Protein AF-X1DN38-F1 (afdb_monomer_lite)

Sequence (120 aa):
MSSTKDTEEMDLPFPHGIEVELQVIRKDGTWIRGENILDVFDKIVSSAKGLLDKKIRSSSVASVREKYGQSAQTEEGERGSRIVATYQDPSGNSKEYTLLGHDPNVTSLTWILEIATPPC

Foldseek 3Di:
DDDPPQPPDDDDPFWDFDKDKDWDADPVRHADDDPSVLVVQQVVQVVVQVVVVVPQCPDSDDQSNVQWDHWDWDQDPPFGTWIKTWGQAPVRDTDIDTQAIADPPDDRTMGIRGRGDHGD

Organism: NCBI:txid412755

Structure (mmCIF, N/CA/C/O backbone):
data_AF-X1DN38-F1
#
_en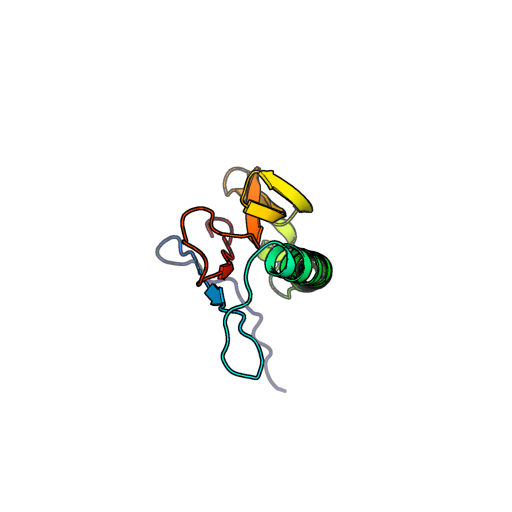try.id   AF-X1DN38-F1
#
loop_
_atom_site.group_PDB
_atom_site.id
_atom_site.type_symbol
_atom_site.label_atom_id
_atom_site.label_alt_id
_atom_site.label_comp_id
_atom_site.label_asym_id
_atom_site.label_entity_id
_atom_site.label_seq_id
_atom_site.pdbx_PDB_ins_code
_atom_site.Cartn_x
_atom_site.Cartn_y
_atom_site.Cartn_z
_atom_site.occupancy
_atom_site.B_iso_or_equiv
_atom_site.auth_seq_id
_atom_site.auth_comp_id
_atom_site.auth_asym_id
_atom_site.auth_atom_id
_atom_site.pdbx_PDB_model_num
ATOM 1 N N . MET A 1 1 ? -17.226 -31.728 17.256 1.00 37.09 1 MET A N 1
ATOM 2 C CA . MET A 1 1 ? -17.566 -30.304 17.452 1.00 37.09 1 MET A CA 1
ATOM 3 C C . MET A 1 1 ? -16.257 -29.563 17.674 1.00 37.09 1 MET A C 1
ATOM 5 O O . MET A 1 1 ? -15.697 -29.659 18.755 1.00 37.09 1 MET A O 1
ATOM 9 N N . SER A 1 2 ? -15.688 -28.986 16.614 1.00 37.75 2 SER A N 1
ATOM 10 C CA . SER A 1 2 ? -14.437 -28.221 16.684 1.00 37.75 2 SER A CA 1
ATOM 11 C C . SER A 1 2 ? -14.806 -26.779 17.012 1.00 37.75 2 SER A C 1
ATOM 13 O O . SER A 1 2 ? -15.579 -26.172 16.275 1.00 37.75 2 SER A O 1
ATOM 15 N N . SER A 1 3 ? -14.346 -26.276 18.156 1.00 39.94 3 SER A N 1
ATOM 16 C CA . SER A 1 3 ? -14.560 -24.892 18.559 1.00 39.94 3 SER A CA 1
ATOM 17 C C . SER A 1 3 ? -13.733 -23.979 17.656 1.00 39.94 3 SER A C 1
ATOM 19 O O . SER A 1 3 ? -12.525 -23.831 17.852 1.00 39.94 3 SER A O 1
ATOM 21 N N . THR A 1 4 ? -14.377 -23.346 16.684 1.00 45.78 4 THR A N 1
ATOM 22 C CA . THR A 1 4 ? -13.972 -22.025 16.206 1.00 45.78 4 THR A CA 1
ATOM 23 C C . THR A 1 4 ? -14.027 -21.089 17.408 1.00 45.78 4 THR A C 1
ATOM 25 O O . THR A 1 4 ? -15.080 -20.544 17.716 1.00 45.78 4 THR A O 1
ATOM 28 N N . LY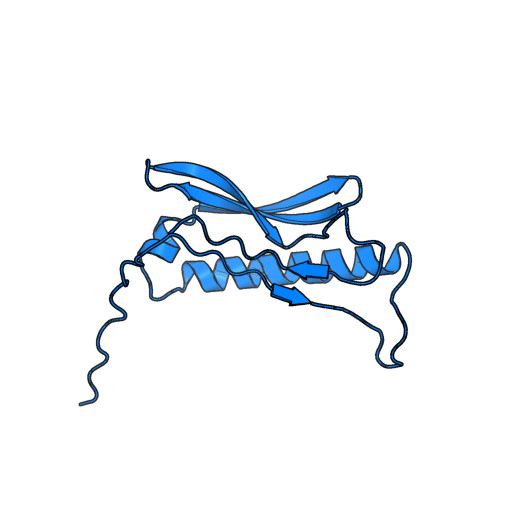S A 1 5 ? -12.925 -20.990 18.162 1.00 48.16 5 LYS A N 1
ATOM 29 C CA . LYS A 1 5 ? -12.728 -19.835 19.030 1.00 48.16 5 LYS A CA 1
ATOM 30 C C . LYS A 1 5 ? -12.599 -18.656 18.088 1.00 48.16 5 LYS A C 1
ATOM 32 O O . LYS A 1 5 ? -11.701 -18.646 17.245 1.00 48.16 5 LYS A O 1
ATOM 37 N N . ASP A 1 6 ? -13.566 -17.762 18.190 1.00 50.44 6 ASP A N 1
ATOM 38 C CA . ASP A 1 6 ? -13.569 -16.481 17.521 1.00 50.44 6 ASP A CA 1
ATOM 39 C C . ASP A 1 6 ? -12.176 -15.855 17.621 1.00 50.44 6 ASP A C 1
ATOM 41 O O . ASP A 1 6 ? -11.517 -15.915 18.661 1.00 50.44 6 ASP A O 1
ATOM 45 N N . THR A 1 7 ? -11.694 -15.339 16.493 1.00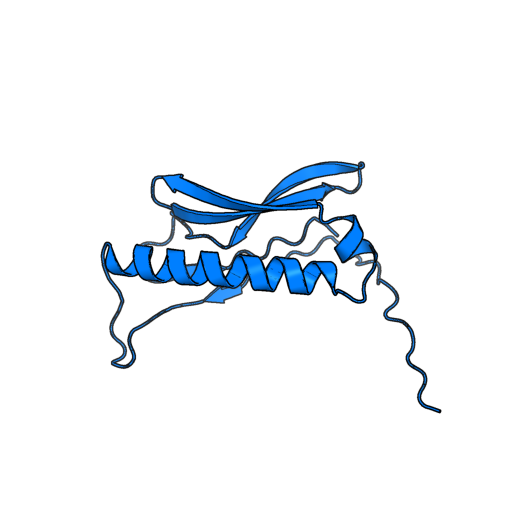 58.16 7 THR A N 1
ATOM 46 C CA . THR A 1 7 ? -10.508 -14.488 16.399 1.00 58.16 7 THR A CA 1
ATOM 47 C C . THR A 1 7 ? -10.755 -13.234 17.231 1.00 58.16 7 THR A C 1
ATOM 49 O O . THR A 1 7 ? -11.161 -12.208 16.690 1.00 58.16 7 THR A O 1
ATOM 52 N N . GLU A 1 8 ? -10.598 -13.347 18.548 1.00 67.06 8 GLU A N 1
ATOM 53 C CA . GLU A 1 8 ? -10.604 -12.213 19.460 1.00 67.06 8 GLU A CA 1
ATOM 54 C C . GLU A 1 8 ? -9.423 -11.320 19.087 1.00 67.06 8 GLU A C 1
ATOM 56 O O . GLU A 1 8 ? -8.286 -11.777 18.930 1.00 67.06 8 GLU A O 1
ATOM 61 N N . GLU A 1 9 ? -9.729 -10.049 18.854 1.00 71.12 9 GLU A N 1
ATOM 62 C CA . GLU A 1 9 ? -8.720 -9.029 18.622 1.00 71.12 9 GLU A CA 1
ATOM 63 C C . GLU A 1 9 ? -7.822 -8.956 19.862 1.00 71.12 9 GLU A C 1
ATOM 65 O O . GLU A 1 9 ? -8.308 -8.915 20.991 1.00 71.12 9 GLU A O 1
ATOM 70 N N . MET A 1 10 ? -6.507 -9.023 19.652 1.00 73.12 10 MET A N 1
ATOM 71 C CA . MET A 1 10 ? -5.527 -9.025 20.732 1.00 73.12 10 MET A CA 1
ATOM 72 C C . MET A 1 10 ? -4.938 -7.630 20.871 1.00 73.12 10 MET A C 1
ATOM 74 O O . MET A 1 10 ? -4.325 -7.130 19.928 1.00 73.12 10 MET A O 1
ATOM 78 N N . ASP A 1 11 ? -5.072 -7.042 22.058 1.00 74.12 11 ASP A N 1
ATOM 79 C CA . ASP A 1 11 ? -4.367 -5.811 22.393 1.00 74.12 11 ASP A CA 1
ATOM 80 C C . ASP A 1 11 ? -2.862 -6.069 22.393 1.00 74.12 11 ASP A C 1
ATOM 82 O O . ASP A 1 11 ? -2.351 -6.973 23.067 1.00 74.12 11 ASP A O 1
ATOM 86 N N . LEU A 1 12 ? -2.139 -5.269 21.617 1.00 73.38 12 LEU A N 1
ATOM 87 C CA . LEU A 1 12 ? -0.693 -5.361 21.541 1.00 73.38 12 LEU A CA 1
ATOM 88 C C . LEU A 1 12 ? -0.051 -4.438 22.578 1.00 73.38 12 LEU A C 1
ATOM 90 O O . LEU A 1 12 ? -0.535 -3.334 22.816 1.00 73.38 12 LEU A O 1
ATOM 94 N N . PRO A 1 13 ? 1.067 -4.856 23.200 1.00 76.88 13 PRO A N 1
ATOM 95 C CA . PRO A 1 13 ? 1.730 -4.062 24.236 1.00 76.88 13 PRO A CA 1
ATOM 96 C C . PRO A 1 13 ? 2.357 -2.767 23.697 1.00 76.88 13 PRO A C 1
ATOM 98 O O . PRO A 1 13 ? 2.761 -1.908 2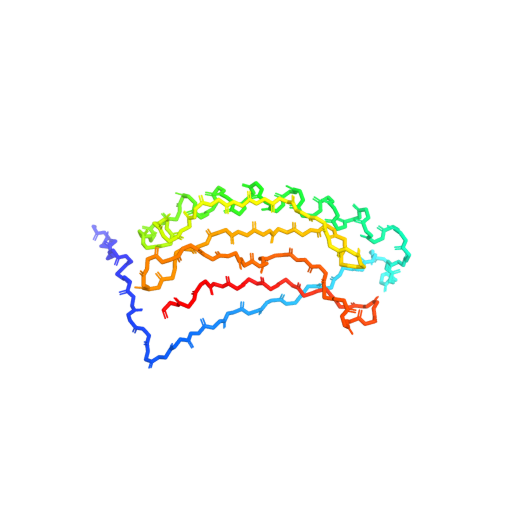4.480 1.00 76.88 13 PRO A O 1
ATOM 101 N N . PHE A 1 14 ? 2.480 -2.641 22.375 1.00 75.00 14 PHE A N 1
ATOM 102 C CA . PHE A 1 14 ? 2.951 -1.457 21.669 1.00 75.00 14 PHE A CA 1
ATOM 103 C C . PHE A 1 14 ? 2.422 -1.462 20.221 1.00 75.00 14 PHE A C 1
ATOM 105 O O . PHE A 1 14 ? 2.145 -2.540 19.685 1.00 75.00 14 PHE A O 1
ATOM 112 N N . PRO A 1 15 ? 2.322 -0.291 19.563 1.00 69.12 15 PRO A N 1
ATOM 113 C CA . PRO A 1 15 ? 1.963 -0.208 18.150 1.00 69.12 15 PRO A CA 1
ATOM 114 C C . PRO A 1 15 ? 2.994 -0.925 17.277 1.00 69.12 15 PRO A C 1
ATOM 116 O O . PRO A 1 15 ? 4.198 -0.735 17.454 1.00 69.12 15 PRO A O 1
ATOM 119 N N . HIS A 1 16 ? 2.538 -1.704 16.302 1.00 67.56 16 HIS A N 1
ATOM 120 C CA . HIS A 1 16 ? 3.407 -2.398 15.353 1.00 67.56 16 HIS A CA 1
ATOM 121 C C . HIS A 1 16 ? 3.043 -2.031 13.912 1.00 67.56 16 HIS A C 1
ATOM 123 O O . HIS A 1 16 ? 1.875 -1.824 13.587 1.00 67.56 16 HIS A O 1
ATOM 129 N N . GLY A 1 17 ? 4.059 -1.971 13.055 1.00 66.56 17 GLY A N 1
ATOM 130 C CA . GLY A 1 17 ? 3.917 -1.913 11.602 1.00 66.56 17 GLY A CA 1
ATOM 131 C C . GLY A 1 17 ? 4.550 -3.153 10.977 1.00 66.56 17 GLY A C 1
ATOM 132 O O . GLY A 1 17 ? 5.460 -3.746 11.562 1.00 66.56 17 GLY A O 1
ATOM 133 N N . ILE A 1 18 ? 4.050 -3.572 9.815 1.00 69.31 18 ILE A N 1
ATOM 134 C CA . ILE A 1 18 ? 4.654 -4.642 9.016 1.00 69.31 18 ILE A CA 1
ATOM 135 C C . ILE A 1 18 ? 4.976 -4.069 7.643 1.00 69.31 18 ILE A C 1
ATOM 137 O O . ILE A 1 18 ? 4.082 -3.639 6.927 1.00 69.31 18 ILE A O 1
ATOM 141 N N . GLU A 1 19 ? 6.239 -4.131 7.250 1.00 68.62 19 GLU A N 1
ATOM 142 C CA . GLU A 1 19 ? 6.687 -3.744 5.913 1.00 68.62 19 GLU A CA 1
ATOM 143 C C . GLU A 1 19 ? 7.153 -4.987 5.153 1.00 68.62 19 GLU A C 1
ATOM 145 O O . GLU A 1 19 ? 7.731 -5.909 5.737 1.00 68.62 19 GLU A O 1
ATOM 150 N N . VAL A 1 20 ? 6.866 -5.046 3.851 1.00 69.00 20 VAL A N 1
ATOM 151 C CA . VAL A 1 20 ? 7.269 -6.158 2.982 1.00 69.00 20 VAL A CA 1
ATOM 152 C C . VAL A 1 20 ? 7.986 -5.588 1.769 1.00 69.00 20 VAL A C 1
ATOM 154 O O . VAL A 1 20 ? 7.444 -4.757 1.065 1.00 69.00 20 VAL A O 1
ATOM 157 N N . GLU A 1 21 ? 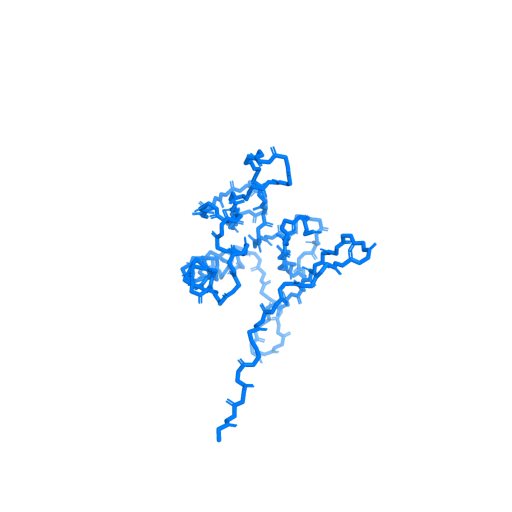9.183 -6.062 1.447 1.00 71.00 21 GLU A N 1
ATOM 158 C CA . GLU A 1 21 ? 9.889 -5.639 0.231 1.00 71.00 21 GLU A CA 1
ATOM 159 C C . GLU A 1 21 ? 9.888 -6.759 -0.808 1.00 71.00 21 GLU A C 1
ATOM 161 O O . GLU A 1 21 ? 10.193 -7.913 -0.500 1.00 71.00 21 GLU A O 1
ATOM 166 N N . LEU A 1 22 ? 9.532 -6.435 -2.051 1.00 72.38 22 LEU A N 1
ATOM 167 C CA . LEU A 1 22 ? 9.441 -7.378 -3.161 1.00 72.38 22 LEU A CA 1
ATOM 168 C C . LEU A 1 22 ? 10.300 -6.906 -4.333 1.00 72.38 22 LEU A C 1
ATOM 170 O O . LEU A 1 22 ? 10.118 -5.821 -4.867 1.00 72.38 22 LEU A O 1
ATOM 174 N N . GLN A 1 23 ? 11.209 -7.753 -4.806 1.00 74.75 23 GLN A N 1
ATOM 175 C CA . GLN A 1 23 ? 12.003 -7.471 -6.003 1.00 74.75 23 GLN A CA 1
ATOM 176 C C . GLN A 1 23 ? 11.418 -8.181 -7.223 1.00 74.75 23 GLN A C 1
ATOM 178 O O . GLN A 1 23 ? 11.148 -9.382 -7.185 1.00 74.75 23 GLN A O 1
ATOM 183 N N . VAL A 1 24 ? 11.258 -7.447 -8.328 1.00 75.12 24 VAL A N 1
ATOM 184 C CA . VAL A 1 24 ? 10.784 -7.998 -9.604 1.00 75.12 24 VAL A CA 1
ATOM 185 C C . VAL A 1 24 ? 11.933 -8.014 -10.607 1.00 75.12 24 VAL A C 1
ATOM 187 O O . VAL A 1 24 ? 12.446 -6.971 -11.010 1.00 75.12 24 VAL A O 1
ATOM 190 N N . ILE A 1 25 ? 12.317 -9.215 -11.035 1.00 81.06 25 ILE A N 1
ATOM 191 C CA . ILE A 1 25 ? 13.353 -9.450 -12.048 1.00 81.06 25 ILE A CA 1
ATOM 192 C C . ILE A 1 25 ? 12.787 -10.270 -13.207 1.00 81.06 25 ILE A C 1
ATOM 194 O O . ILE A 1 25 ? 11.751 -10.931 -13.087 1.00 81.06 25 ILE A O 1
ATOM 198 N N . ARG A 1 26 ? 13.464 -10.243 -14.356 1.00 81.56 26 ARG A N 1
ATOM 199 C CA . ARG A 1 26 ? 13.128 -11.127 -15.477 1.00 81.56 26 ARG A CA 1
ATOM 200 C C . ARG A 1 26 ? 13.490 -12.577 -15.147 1.00 81.56 26 ARG A C 1
ATOM 202 O O . ARG A 1 26 ? 14.340 -12.852 -14.306 1.00 81.56 26 ARG A O 1
ATOM 209 N N . LYS A 1 27 ? 12.875 -13.523 -15.869 1.00 85.81 27 LYS A N 1
ATOM 210 C CA . LYS A 1 27 ? 13.134 -14.970 -15.711 1.00 85.81 27 LYS A CA 1
ATOM 211 C C . LYS A 1 27 ? 14.591 -15.369 -15.969 1.00 85.81 27 LYS A C 1
ATOM 213 O O . LYS A 1 27 ? 15.024 -16.399 -15.473 1.00 85.81 27 LYS A O 1
ATOM 218 N N . ASP A 1 28 ? 15.318 -14.575 -16.747 1.00 88.44 28 ASP A N 1
ATOM 219 C CA . ASP A 1 28 ? 16.745 -14.757 -17.029 1.00 88.44 28 ASP A CA 1
ATOM 220 C C . ASP A 1 28 ? 17.660 -14.171 -15.934 1.00 88.44 28 ASP A C 1
ATOM 222 O O . ASP A 1 28 ? 18.879 -14.171 -16.085 1.00 88.44 28 ASP A O 1
ATOM 226 N N . GLY A 1 29 ? 17.088 -13.664 -14.837 1.00 82.38 29 GLY A N 1
ATOM 227 C CA . GLY A 1 29 ? 17.820 -13.048 -13.732 1.00 82.38 29 GLY A CA 1
ATOM 228 C C . GLY A 1 29 ? 18.205 -11.588 -13.972 1.00 82.38 29 GLY A C 1
ATOM 229 O O . GLY A 1 29 ? 18.848 -10.983 -13.116 1.00 82.38 29 GLY A O 1
ATOM 230 N N . THR A 1 30 ?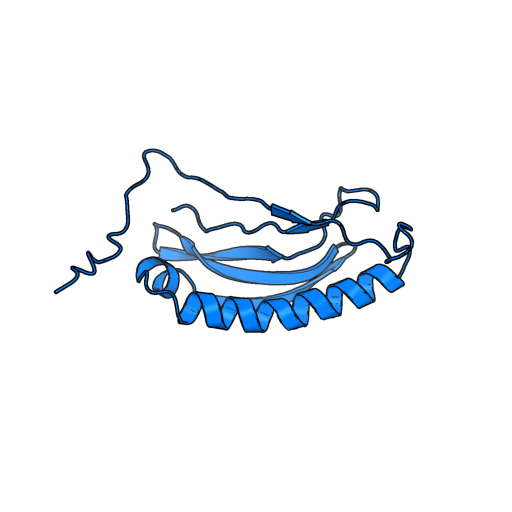 17.831 -10.994 -15.111 1.00 80.94 30 THR A N 1
ATOM 231 C CA . THR A 1 30 ? 18.172 -9.601 -15.416 1.00 80.94 30 THR A CA 1
ATOM 232 C C . THR A 1 30 ? 17.191 -8.604 -14.807 1.00 80.94 30 THR A C 1
ATOM 234 O O . THR A 1 30 ? 15.989 -8.849 -14.670 1.00 80.94 30 THR A O 1
ATOM 237 N N . TRP A 1 31 ? 17.712 -7.420 -14.494 1.00 77.19 31 TRP A N 1
ATOM 238 C CA . TRP A 1 31 ? 16.928 -6.303 -13.983 1.00 77.19 31 TRP A CA 1
ATOM 239 C C . TRP A 1 31 ? 16.013 -5.707 -15.047 1.00 77.19 31 TRP A C 1
ATOM 241 O O . TRP A 1 31 ? 16.421 -5.466 -16.191 1.00 77.19 31 TRP A O 1
ATOM 251 N N . ILE A 1 32 ? 14.777 -5.413 -14.657 1.00 75.00 32 ILE A N 1
ATOM 252 C CA . ILE A 1 32 ? 13.872 -4.593 -15.459 1.00 75.00 32 ILE A CA 1
ATOM 253 C C . ILE A 1 32 ? 14.332 -3.136 -15.310 1.00 75.00 32 ILE A C 1
ATOM 255 O O . ILE A 1 32 ? 14.637 -2.692 -14.209 1.00 75.00 32 ILE A O 1
ATOM 259 N N . ARG A 1 33 ? 14.464 -2.408 -16.422 1.00 71.88 33 ARG A N 1
ATOM 260 C CA . ARG A 1 33 ? 15.057 -1.062 -16.460 1.00 71.88 33 ARG A CA 1
ATOM 261 C C . ARG A 1 33 ? 14.178 -0.100 -17.248 1.00 71.88 33 ARG A C 1
ATOM 263 O O . ARG A 1 33 ? 13.527 -0.527 -18.204 1.00 71.88 33 ARG A O 1
ATOM 270 N N . GLY A 1 34 ? 14.269 1.183 -16.898 1.00 69.44 34 GLY A N 1
ATOM 271 C CA . GLY A 1 34 ? 13.589 2.281 -17.590 1.00 69.44 34 GLY A CA 1
ATOM 272 C C . GLY A 1 34 ? 12.067 2.187 -17.493 1.00 69.44 34 GLY A C 1
ATOM 273 O O . GLY A 1 34 ? 11.548 1.517 -16.610 1.00 69.44 34 GLY A O 1
ATOM 274 N N . GLU A 1 35 ? 11.360 2.808 -18.432 1.00 68.12 35 GLU A N 1
ATOM 275 C CA . GLU A 1 35 ? 9.889 2.931 -18.448 1.00 68.12 35 GLU A CA 1
ATOM 276 C C . GLU A 1 35 ? 9.139 1.590 -18.374 1.00 68.12 35 GLU A C 1
ATOM 278 O O . GLU A 1 35 ? 8.071 1.513 -17.777 1.00 68.12 35 GLU A O 1
ATOM 283 N N . ASN A 1 36 ? 9.745 0.499 -18.861 1.00 71.81 36 ASN A N 1
ATOM 284 C CA . ASN A 1 36 ? 9.174 -0.850 -18.764 1.00 71.81 36 ASN A CA 1
ATOM 285 C C . ASN A 1 36 ? 8.840 -1.267 -17.327 1.00 71.81 36 ASN A C 1
ATOM 287 O O . ASN A 1 36 ? 7.992 -2.134 -17.124 1.00 71.81 36 ASN A O 1
ATOM 291 N N . ILE A 1 37 ? 9.550 -0.723 -16.335 1.00 74.94 37 ILE A N 1
ATOM 292 C CA . ILE A 1 37 ? 9.254 -1.033 -14.944 1.00 74.94 37 ILE A CA 1
ATOM 293 C C . ILE A 1 37 ? 7.960 -0.351 -14.506 1.00 74.94 37 ILE A C 1
ATOM 295 O O . ILE A 1 37 ? 7.118 -1.015 -13.915 1.00 74.94 37 ILE A O 1
ATOM 299 N N . LEU A 1 38 ? 7.743 0.908 -14.896 1.00 74.25 38 LEU A N 1
ATOM 300 C CA . LEU A 1 38 ? 6.543 1.676 -14.561 1.00 74.25 38 LEU A CA 1
ATOM 301 C C . LEU A 1 38 ? 5.281 0.991 -15.101 1.00 74.25 38 LEU A C 1
ATOM 303 O O . LEU A 1 38 ? 4.315 0.834 -14.361 1.00 74.25 38 LEU A O 1
ATOM 307 N N . ASP A 1 39 ? 5.332 0.469 -16.328 1.00 79.19 39 ASP A N 1
ATOM 308 C CA . ASP A 1 39 ? 4.228 -0.296 -16.928 1.00 79.19 39 ASP A CA 1
ATOM 309 C C . ASP A 1 39 ? 3.920 -1.601 -16.180 1.00 79.19 39 ASP A C 1
ATOM 311 O O . ASP A 1 39 ? 2.766 -2.028 -16.070 1.00 79.19 39 ASP A O 1
ATOM 315 N N . VAL A 1 40 ? 4.959 -2.292 -15.701 1.00 79.06 40 VAL A N 1
ATOM 316 C CA . VAL A 1 40 ? 4.796 -3.495 -14.873 1.00 79.06 40 VAL A CA 1
ATOM 317 C C . VAL A 1 40 ? 4.183 -3.113 -13.527 1.00 79.06 40 VAL A C 1
ATOM 319 O O . VAL A 1 40 ? 3.280 -3.809 -13.060 1.00 79.06 40 VAL A O 1
ATOM 322 N N . PHE A 1 41 ? 4.614 -1.996 -12.940 1.00 75.56 41 PHE A N 1
ATOM 323 C CA . PHE A 1 41 ? 4.073 -1.486 -11.685 1.00 75.56 41 PHE A CA 1
ATOM 324 C C . PHE A 1 41 ? 2.616 -1.102 -11.794 1.00 75.56 41 PHE A C 1
ATOM 326 O O . PHE A 1 41 ? 1.829 -1.552 -10.968 1.00 75.56 41 PHE A O 1
ATOM 333 N N . ASP A 1 42 ? 2.233 -0.366 -12.828 1.00 79.69 42 ASP A N 1
ATOM 334 C CA . ASP A 1 42 ? 0.848 0.045 -13.008 1.00 79.69 42 ASP A CA 1
ATOM 335 C C . ASP A 1 42 ? -0.102 -1.164 -13.081 1.00 79.69 42 ASP A C 1
ATOM 337 O O . ASP A 1 42 ? -1.140 -1.210 -12.417 1.00 79.69 42 ASP A O 1
ATOM 341 N N . LYS A 1 43 ? 0.316 -2.233 -13.771 1.00 83.94 43 LYS A N 1
ATOM 342 C CA . LYS A 1 43 ? -0.436 -3.499 -13.827 1.00 83.94 43 LYS A CA 1
ATOM 343 C C . LYS A 1 43 ? -0.530 -4.201 -12.472 1.00 83.94 43 LYS A C 1
ATOM 345 O O . LYS A 1 43 ? -1.591 -4.744 -12.140 1.00 83.94 43 LYS A O 1
ATOM 350 N N . ILE A 1 44 ? 0.562 -4.219 -11.701 1.00 81.94 44 ILE A N 1
ATOM 351 C CA . ILE A 1 44 ? 0.591 -4.799 -10.350 1.00 81.94 44 ILE A CA 1
ATOM 352 C C . ILE A 1 44 ? -0.330 -4.001 -9.425 1.00 81.94 44 ILE A C 1
ATOM 354 O O . ILE A 1 44 ? -1.197 -4.598 -8.793 1.00 81.94 44 ILE A O 1
ATOM 358 N N . VAL A 1 45 ? -0.187 -2.675 -9.393 1.00 82.31 45 VAL A N 1
ATOM 359 C CA . VAL A 1 45 ? -0.984 -1.731 -8.594 1.00 82.31 45 VAL A CA 1
ATOM 360 C C . VAL A 1 45 ? -2.473 -1.899 -8.899 1.00 82.31 45 VAL A C 1
ATOM 362 O O . VAL A 1 45 ? -3.271 -2.137 -7.988 1.00 82.31 45 VAL A O 1
ATOM 365 N N . SER A 1 46 ? -2.843 -1.859 -10.182 1.00 82.50 46 SER A N 1
ATOM 366 C CA . SER A 1 46 ? -4.232 -1.978 -10.636 1.00 82.50 46 SER A CA 1
ATOM 367 C C . SER A 1 46 ? -4.870 -3.302 -10.197 1.00 82.50 46 SER A C 1
ATOM 369 O O . SER A 1 46 ? -5.980 -3.329 -9.656 1.00 82.50 46 SER A O 1
ATOM 371 N N . SER A 1 47 ? -4.136 -4.411 -10.337 1.00 84.75 47 SER A N 1
ATOM 372 C CA . SER A 1 47 ? -4.607 -5.739 -9.920 1.00 84.75 47 SER A CA 1
ATOM 373 C C . SER A 1 47 ? -4.665 -5.882 -8.395 1.00 84.75 47 SER A C 1
ATOM 375 O O . SER A 1 47 ? -5.615 -6.453 -7.848 1.00 84.75 47 SER A O 1
ATOM 377 N N . ALA A 1 48 ? -3.659 -5.357 -7.694 1.00 83.56 48 ALA A N 1
ATOM 378 C CA . ALA A 1 48 ? -3.531 -5.448 -6.247 1.00 83.56 48 ALA A CA 1
ATOM 379 C C . ALA A 1 48 ? -4.635 -4.670 -5.530 1.00 83.56 48 ALA A C 1
ATOM 381 O O . ALA A 1 48 ? -5.181 -5.185 -4.557 1.00 83.56 48 ALA A O 1
ATOM 382 N N . LYS A 1 49 ? -5.034 -3.495 -6.034 1.00 84.88 49 LYS A N 1
ATOM 383 C CA . LYS A 1 49 ? -6.111 -2.684 -5.445 1.00 84.88 49 LYS A CA 1
ATOM 384 C C . LYS A 1 49 ? -7.407 -3.475 -5.290 1.00 84.88 49 LYS A C 1
ATOM 386 O O . LYS A 1 49 ? -7.970 -3.537 -4.200 1.00 84.88 49 LYS A O 1
ATOM 391 N N . GLY A 1 50 ? -7.869 -4.115 -6.365 1.00 85.12 50 GLY A N 1
ATOM 392 C CA . GLY A 1 50 ? -9.113 -4.889 -6.329 1.00 85.12 50 GLY A CA 1
ATOM 393 C C . GLY A 1 50 ? -9.048 -6.070 -5.355 1.00 85.12 50 GLY A C 1
ATOM 394 O O . GLY A 1 50 ? -10.018 -6.356 -4.648 1.00 85.12 50 GLY A O 1
ATOM 395 N N . LEU A 1 51 ? -7.894 -6.739 -5.281 1.00 87.00 51 LEU A N 1
ATOM 396 C CA . LEU A 1 51 ? -7.667 -7.843 -4.346 1.00 87.00 51 LEU A CA 1
ATOM 397 C C . LEU A 1 51 ? -7.608 -7.365 -2.892 1.00 87.00 51 LEU A C 1
ATOM 399 O O . LEU A 1 51 ? -8.203 -8.007 -2.025 1.00 87.00 51 LEU A O 1
ATOM 403 N N . LEU A 1 52 ? -6.935 -6.244 -2.639 1.00 83.69 52 LEU A N 1
ATOM 404 C CA . LEU A 1 52 ? -6.801 -5.627 -1.324 1.00 83.69 52 LEU A CA 1
ATOM 405 C C . LEU A 1 52 ? -8.168 -5.189 -0.789 1.00 83.69 52 LEU A C 1
ATOM 407 O O . LEU A 1 52 ? -8.559 -5.617 0.297 1.00 83.69 52 LEU A O 1
ATOM 411 N N . ASP A 1 53 ? -8.940 -4.447 -1.588 1.00 85.44 53 ASP A N 1
ATOM 412 C CA . ASP A 1 53 ? -10.287 -3.991 -1.222 1.00 85.44 53 ASP A CA 1
ATOM 413 C C . ASP A 1 53 ? -11.191 -5.180 -0.879 1.00 85.44 53 ASP A C 1
ATOM 415 O O . ASP A 1 53 ? -11.882 -5.183 0.144 1.00 85.44 53 ASP A O 1
ATOM 419 N N . LYS A 1 54 ? -11.155 -6.232 -1.707 1.00 89.56 54 LYS A N 1
ATOM 420 C CA . LYS A 1 54 ? -11.925 -7.455 -1.468 1.00 89.56 54 LYS A CA 1
ATOM 421 C C . LYS A 1 54 ? -11.494 -8.141 -0.175 1.00 89.56 54 LYS A C 1
ATOM 423 O O . LYS A 1 54 ? -12.358 -8.527 0.608 1.00 89.56 54 LYS A O 1
ATOM 428 N N . LYS A 1 55 ? -10.185 -8.293 0.054 1.00 88.00 55 LYS A N 1
ATOM 429 C CA . LYS A 1 55 ? -9.638 -9.021 1.207 1.00 88.00 55 LYS A CA 1
ATOM 430 C C . LYS A 1 55 ? -9.923 -8.308 2.524 1.00 88.00 55 LYS A C 1
ATOM 432 O O . LYS A 1 55 ? -10.320 -8.980 3.475 1.00 88.00 55 LYS A O 1
ATOM 437 N N . ILE A 1 56 ? -9.770 -6.983 2.563 1.00 86.50 56 ILE A N 1
ATOM 438 C CA . ILE A 1 56 ? -10.073 -6.159 3.740 1.00 86.50 56 ILE A CA 1
ATOM 439 C C . ILE A 1 56 ? -11.567 -6.231 4.049 1.00 86.50 56 ILE A C 1
ATOM 441 O O . ILE A 1 56 ? -11.943 -6.585 5.164 1.00 86.50 56 ILE A O 1
ATOM 445 N N . ARG A 1 57 ? -12.436 -5.993 3.056 1.00 87.44 57 ARG A N 1
ATOM 446 C CA . ARG A 1 57 ? -13.898 -6.027 3.255 1.00 87.44 57 ARG A CA 1
ATOM 447 C C . ARG A 1 57 ? -14.418 -7.410 3.647 1.00 87.44 57 ARG A C 1
ATOM 449 O O . ARG A 1 57 ? -15.403 -7.495 4.372 1.00 87.44 57 ARG A O 1
ATOM 456 N N . SER A 1 58 ? -13.759 -8.482 3.204 1.00 90.12 58 SER A N 1
ATOM 457 C CA . SER A 1 58 ? -14.082 -9.861 3.591 1.00 90.12 58 SER A CA 1
ATOM 458 C C . SER A 1 58 ? -13.346 -10.352 4.842 1.00 90.12 58 SER A C 1
ATOM 460 O O . SER A 1 58 ? -13.412 -11.545 5.136 1.00 90.12 58 SER A O 1
ATOM 462 N N . SER A 1 59 ? -12.572 -9.501 5.524 1.00 86.44 59 SER A N 1
ATOM 463 C CA . SER A 1 59 ? -11.840 -9.894 6.734 1.00 86.44 59 SER A CA 1
ATOM 464 C C . SER A 1 59 ? -12.812 -10.448 7.774 1.00 86.44 59 SER A C 1
ATOM 466 O O . SER A 1 59 ? -13.923 -9.939 7.889 1.00 86.44 59 SER A O 1
ATOM 468 N N . SER A 1 60 ? -12.419 -11.464 8.545 1.00 84.88 60 SER A N 1
ATOM 469 C CA . SER A 1 60 ? -13.207 -11.929 9.696 1.00 84.88 60 SER A CA 1
ATOM 470 C C . SER A 1 60 ? -13.132 -10.950 10.873 1.00 84.88 60 SER A C 1
ATOM 472 O O . SER A 1 60 ? -14.083 -10.855 11.644 1.00 84.88 60 SER A O 1
ATOM 474 N N . VAL A 1 61 ? -12.057 -10.163 10.954 1.00 83.06 61 VAL A N 1
ATOM 475 C CA . VAL A 1 61 ? -11.790 -9.187 12.020 1.00 83.06 61 VAL A CA 1
ATOM 476 C C . VAL A 1 61 ? -12.600 -7.911 11.786 1.00 83.06 61 VAL A C 1
ATOM 478 O O . VAL A 1 61 ? -12.522 -7.323 10.704 1.00 83.06 61 VAL A O 1
ATOM 481 N N . ALA A 1 62 ? -13.401 -7.498 12.772 1.00 83.19 62 ALA A N 1
ATOM 482 C CA . ALA A 1 62 ? -14.335 -6.383 12.625 1.00 83.19 62 ALA A CA 1
ATOM 483 C C . ALA A 1 62 ? -13.617 -5.036 12.548 1.00 83.19 62 ALA A C 1
ATOM 485 O O . ALA A 1 62 ? -13.884 -4.277 11.612 1.00 83.19 62 ALA A O 1
ATOM 486 N N . SER A 1 63 ? -12.642 -4.786 13.425 1.00 80.31 63 SER A N 1
ATOM 487 C CA . SER A 1 63 ? -11.906 -3.517 13.428 1.00 80.31 63 SER A CA 1
ATOM 488 C C . SER A 1 63 ? -11.158 -3.262 12.122 1.00 80.31 63 SER A C 1
ATOM 490 O O . SER A 1 63 ? -11.094 -2.126 11.662 1.00 80.31 63 SER A O 1
ATOM 492 N N . VAL A 1 64 ? -10.666 -4.310 11.453 1.00 81.38 64 VAL A N 1
ATOM 493 C CA . VAL A 1 64 ? -10.041 -4.200 10.122 1.00 81.38 64 VAL A CA 1
ATOM 494 C C . VAL A 1 64 ? -11.026 -3.655 9.084 1.00 81.38 64 VAL A C 1
ATOM 496 O O . VAL A 1 64 ? -10.644 -2.843 8.242 1.00 81.38 64 VAL A O 1
ATOM 499 N N . ARG A 1 65 ? -12.293 -4.086 9.135 1.00 86.38 65 ARG A N 1
ATOM 500 C CA . ARG A 1 65 ? -13.338 -3.616 8.212 1.00 86.38 65 ARG A CA 1
ATOM 501 C C . ARG A 1 65 ? -13.801 -2.202 8.551 1.00 86.38 65 ARG A C 1
ATOM 503 O O . ARG A 1 65 ? -14.051 -1.430 7.636 1.00 86.38 65 ARG A O 1
ATOM 510 N N . GLU A 1 66 ? -13.930 -1.884 9.836 1.00 85.12 66 GLU A N 1
ATOM 511 C CA . GLU A 1 66 ? -14.453 -0.600 10.322 1.00 85.12 66 GLU A CA 1
ATOM 512 C C . GLU A 1 66 ? -13.445 0.540 10.176 1.00 85.12 66 GLU A C 1
ATOM 514 O O . GLU A 1 66 ? -13.811 1.639 9.760 1.00 85.12 66 GLU A O 1
ATOM 519 N N . LYS A 1 67 ? -12.164 0.273 10.458 1.00 83.25 67 LYS A N 1
ATOM 520 C CA . LYS A 1 67 ? -11.091 1.261 10.301 1.00 83.25 67 LYS A CA 1
ATOM 521 C C . LYS A 1 67 ? -10.861 1.624 8.837 1.00 83.25 67 LYS A C 1
ATOM 523 O O . LYS A 1 67 ? -10.386 2.719 8.568 1.00 83.25 67 LYS A O 1
ATOM 528 N N . TYR A 1 68 ? -11.157 0.729 7.895 1.00 86.25 68 TYR A N 1
ATOM 529 C CA . TYR A 1 68 ? -10.916 0.946 6.470 1.00 86.25 68 TYR A CA 1
ATOM 530 C C . TYR A 1 68 ? -12.074 1.693 5.792 1.00 86.25 68 TYR A C 1
ATOM 532 O O . TYR A 1 68 ? -13.213 1.229 5.782 1.00 86.25 68 TYR A O 1
ATOM 540 N N . GLY A 1 69 ? -11.778 2.823 5.148 1.00 86.75 69 GLY A N 1
ATOM 541 C CA . GLY A 1 69 ? -12.758 3.573 4.358 1.00 86.75 69 GLY A CA 1
ATOM 542 C C . GLY A 1 69 ? -12.797 3.126 2.895 1.00 86.75 69 GLY A C 1
ATOM 543 O O . GLY A 1 69 ? -13.718 2.434 2.437 1.00 86.75 69 GLY A O 1
ATOM 544 N N . GLN A 1 70 ? -11.790 3.564 2.143 1.00 89.00 70 GLN A N 1
ATOM 545 C CA . GLN A 1 70 ? -11.665 3.332 0.705 1.00 89.00 70 GLN A CA 1
ATOM 546 C C . GLN A 1 70 ? -10.200 3.325 0.272 1.00 89.00 70 GLN A C 1
ATOM 548 O O . GLN A 1 70 ? -9.338 3.829 0.990 1.00 89.00 70 GLN A O 1
ATOM 553 N N . SER A 1 71 ? -9.940 2.807 -0.927 1.00 88.62 71 SER A N 1
ATOM 554 C CA . SER A 1 71 ? -8.652 2.926 -1.601 1.00 88.62 71 SER A CA 1
ATOM 555 C C . SER A 1 71 ? -8.806 3.586 -2.969 1.00 88.62 71 SER A C 1
ATOM 557 O O . SER A 1 71 ? -9.812 3.408 -3.668 1.00 88.62 71 SER A O 1
ATOM 559 N N . ALA A 1 72 ? -7.773 4.311 -3.374 1.00 88.94 72 ALA A N 1
ATOM 560 C CA . ALA A 1 72 ? -7.633 4.918 -4.683 1.00 88.94 72 ALA A CA 1
ATOM 561 C C . ALA A 1 72 ? -6.260 4.574 -5.262 1.00 88.94 72 ALA A C 1
ATOM 563 O O . ALA A 1 72 ? -5.262 4.499 -4.545 1.00 88.94 72 ALA A O 1
ATOM 564 N N . GLN A 1 73 ? -6.221 4.372 -6.576 1.00 88.38 73 GLN A N 1
ATOM 565 C CA . GLN A 1 73 ? -4.966 4.395 -7.311 1.00 88.38 73 GLN A CA 1
ATOM 566 C C . GLN A 1 73 ? -4.656 5.858 -7.633 1.00 88.38 73 GLN A C 1
ATOM 568 O O . GLN A 1 73 ? -5.515 6.562 -8.165 1.00 88.38 73 GLN A O 1
ATOM 573 N N . THR A 1 74 ? -3.469 6.323 -7.263 1.00 86.88 74 THR A N 1
ATOM 574 C CA . THR A 1 74 ? -3.005 7.697 -7.503 1.00 86.88 74 THR A CA 1
ATOM 575 C C . THR A 1 74 ? -1.600 7.669 -8.089 1.00 86.88 74 THR A C 1
ATOM 577 O O . THR A 1 74 ? -0.939 6.633 -8.060 1.00 86.88 74 THR A O 1
ATOM 580 N N . GLU A 1 75 ? -1.141 8.805 -8.602 1.00 83.00 75 GLU A N 1
ATOM 581 C CA . GLU A 1 75 ? 0.214 8.964 -9.124 1.00 83.00 75 GLU A CA 1
ATOM 582 C C . GLU A 1 75 ? 0.940 10.085 -8.377 1.00 83.00 75 GLU A C 1
ATOM 584 O O . GLU A 1 75 ? 0.334 11.105 -8.037 1.00 83.00 75 GLU A O 1
ATOM 589 N N . GLU A 1 76 ? 2.234 9.902 -8.108 1.00 75.06 76 GLU A N 1
ATOM 590 C CA . GLU A 1 76 ? 3.058 10.914 -7.436 1.00 75.06 76 GLU A CA 1
ATOM 591 C C . GLU A 1 76 ? 4.467 11.000 -8.041 1.00 75.06 76 GLU A C 1
ATOM 593 O O . GLU A 1 76 ? 5.356 10.234 -7.678 1.00 75.06 76 GLU A O 1
ATOM 598 N N . GLY A 1 77 ? 4.694 11.970 -8.933 1.00 72.69 77 GLY A N 1
ATOM 599 C CA . GLY A 1 77 ? 6.028 12.301 -9.453 1.00 72.69 77 GLY A CA 1
ATOM 600 C C . GLY A 1 77 ? 6.827 11.076 -9.920 1.00 72.69 77 GLY A C 1
ATOM 601 O O . GLY A 1 77 ? 6.322 10.242 -10.668 1.00 72.69 77 GLY A O 1
ATOM 602 N N . GLU A 1 78 ? 8.067 10.943 -9.438 1.00 64.12 78 GLU A N 1
ATOM 603 C CA . GLU A 1 78 ? 8.960 9.812 -9.749 1.00 64.12 78 GLU A CA 1
ATOM 604 C C . GLU A 1 78 ? 8.556 8.483 -9.076 1.00 64.12 78 GLU A C 1
ATOM 606 O O . GLU A 1 78 ? 9.098 7.427 -9.409 1.00 64.12 78 GLU A O 1
ATOM 611 N N . ARG A 1 79 ? 7.587 8.493 -8.147 1.00 65.81 79 ARG A N 1
ATOM 612 C CA . ARG A 1 79 ? 7.021 7.260 -7.569 1.00 65.81 79 ARG A CA 1
ATOM 613 C C . ARG A 1 79 ? 6.057 6.560 -8.529 1.00 65.81 79 ARG A C 1
ATOM 615 O O . ARG A 1 79 ? 5.835 5.360 -8.392 1.00 65.81 79 ARG A O 1
ATOM 622 N N . GLY A 1 80 ? 5.482 7.286 -9.489 1.00 76.94 80 GLY A N 1
ATOM 623 C CA . GLY A 1 80 ? 4.486 6.739 -10.408 1.00 76.94 80 GLY A CA 1
ATOM 624 C C . GLY A 1 80 ? 3.229 6.232 -9.690 1.00 76.94 80 GLY A C 1
ATOM 625 O O . GLY A 1 80 ? 2.771 6.840 -8.721 1.00 76.94 80 GLY A O 1
ATOM 626 N N . SER A 1 81 ? 2.667 5.132 -10.199 1.00 81.69 81 SER A N 1
ATOM 627 C CA . SER A 1 81 ? 1.395 4.541 -9.761 1.00 81.69 81 SER A CA 1
ATOM 628 C C . SER A 1 81 ? 1.487 3.931 -8.355 1.00 81.69 81 SER A C 1
ATOM 630 O O . SER A 1 81 ? 2.384 3.137 -8.060 1.00 81.69 81 SER A O 1
ATOM 632 N N . ARG A 1 82 ? 0.542 4.283 -7.476 1.00 84.31 82 ARG A N 1
ATOM 633 C CA . ARG A 1 82 ? 0.463 3.809 -6.084 1.00 84.31 82 ARG A CA 1
ATOM 634 C C . ARG A 1 82 ? -0.976 3.593 -5.617 1.00 84.31 82 ARG A C 1
ATOM 636 O O . ARG A 1 82 ? -1.909 4.200 -6.140 1.00 84.31 82 ARG A O 1
ATOM 643 N N . ILE A 1 83 ? -1.152 2.783 -4.577 1.00 85.50 83 ILE A N 1
ATOM 644 C CA . ILE A 1 83 ? -2.411 2.614 -3.844 1.00 85.50 83 ILE A CA 1
ATOM 645 C C . ILE A 1 83 ? -2.351 3.454 -2.575 1.00 85.50 83 ILE A C 1
ATOM 647 O O . ILE A 1 83 ? -1.512 3.220 -1.705 1.00 85.50 83 ILE A O 1
ATOM 651 N N . VAL A 1 84 ? -3.286 4.388 -2.452 1.00 86.56 84 VAL A N 1
ATOM 652 C CA . VAL A 1 84 ? -3.540 5.143 -1.224 1.00 86.56 84 VAL A CA 1
ATOM 653 C C . VAL A 1 84 ? -4.850 4.651 -0.630 1.00 86.56 84 VAL A C 1
ATOM 655 O O . VAL A 1 84 ? -5.823 4.452 -1.357 1.00 86.56 84 VAL A O 1
ATOM 658 N N . ALA A 1 85 ? -4.888 4.438 0.679 1.00 85.88 85 ALA A N 1
ATOM 659 C CA . ALA A 1 85 ? -6.098 4.065 1.391 1.00 85.88 85 ALA A CA 1
ATOM 660 C C . ALA A 1 85 ? -6.365 4.993 2.569 1.00 85.88 85 ALA A C 1
ATOM 662 O O . ALA A 1 85 ? -5.452 5.420 3.276 1.00 85.88 85 ALA A O 1
ATOM 663 N N . THR A 1 86 ? -7.642 5.280 2.785 1.00 87.25 86 THR A N 1
ATOM 664 C CA . THR A 1 86 ? -8.110 6.043 3.934 1.00 87.25 86 THR A CA 1
ATOM 665 C C . THR A 1 86 ? -8.418 5.098 5.084 1.00 87.25 86 THR A C 1
ATOM 667 O O . THR A 1 86 ? -9.213 4.165 4.925 1.00 87.25 86 THR A O 1
ATOM 670 N N . TYR A 1 87 ? -7.853 5.386 6.252 1.00 83.94 87 TYR A N 1
ATOM 671 C CA . TYR A 1 87 ? -8.159 4.689 7.492 1.00 83.94 87 TYR A CA 1
ATOM 672 C C . TYR A 1 87 ? -8.523 5.651 8.618 1.00 83.94 87 TYR A C 1
ATOM 674 O O . TYR A 1 87 ? -8.022 6.774 8.667 1.00 83.94 87 TYR A O 1
ATOM 682 N N . GLN A 1 88 ? -9.381 5.197 9.531 1.00 81.12 88 GLN A N 1
ATOM 683 C CA . GLN A 1 88 ? -9.678 5.904 10.773 1.00 81.12 88 GLN A CA 1
ATOM 684 C C . GLN A 1 88 ? -8.595 5.626 11.817 1.00 81.12 88 GLN A C 1
ATOM 686 O O . GLN A 1 88 ? -8.270 4.471 12.100 1.00 81.12 88 GLN A O 1
ATOM 691 N N . ASP A 1 89 ? -8.044 6.694 12.387 1.00 76.56 89 ASP A N 1
ATOM 692 C CA . ASP A 1 89 ? -7.147 6.620 13.535 1.00 76.56 89 ASP A CA 1
ATOM 693 C C . ASP A 1 89 ? -7.923 6.372 14.849 1.00 76.56 89 ASP A C 1
ATOM 695 O O . ASP A 1 89 ? -9.154 6.466 14.867 1.00 76.56 89 ASP A O 1
ATOM 699 N N . PRO A 1 90 ? -7.243 6.073 15.975 1.00 73.38 90 PRO A N 1
ATOM 700 C CA . PRO A 1 90 ? -7.916 5.834 17.258 1.00 73.38 90 PRO A CA 1
ATOM 701 C C . PRO A 1 90 ? -8.741 7.019 17.789 1.00 73.38 90 PRO A C 1
ATOM 703 O O . PRO A 1 90 ? -9.546 6.846 18.698 1.00 73.38 90 PRO A O 1
ATOM 706 N N . SER A 1 91 ? -8.545 8.226 17.250 1.00 78.94 91 SER A N 1
ATOM 707 C CA . SER A 1 91 ? -9.343 9.414 17.583 1.00 78.94 91 SER A CA 1
ATOM 708 C C . SER A 1 91 ? -10.556 9.592 16.656 1.00 78.94 91 SER A C 1
ATOM 710 O O . SER A 1 91 ? -11.272 10.583 16.781 1.00 78.94 91 SER A O 1
ATOM 712 N N . GLY A 1 92 ? -10.790 8.660 15.725 1.00 81.12 92 GLY A N 1
ATOM 713 C CA . GLY A 1 92 ? -11.874 8.701 14.742 1.00 81.12 92 GLY A CA 1
ATOM 714 C C . GLY A 1 92 ? -11.586 9.580 13.521 1.00 81.12 92 GLY A C 1
ATOM 715 O O . GLY A 1 92 ? -12.475 9.782 12.692 1.00 81.12 92 GLY A O 1
ATOM 716 N N . ASN A 1 93 ? -10.369 10.113 13.373 1.00 85.44 93 ASN A N 1
ATOM 717 C CA . ASN A 1 93 ? -10.025 10.949 12.224 1.00 85.44 93 ASN A CA 1
ATOM 718 C C . ASN A 1 93 ? -9.601 10.082 11.044 1.00 85.44 93 ASN A C 1
ATOM 720 O O . ASN A 1 93 ? -8.779 9.178 11.182 1.00 85.44 93 ASN A O 1
ATOM 724 N N . SER A 1 94 ? -10.116 10.400 9.860 1.00 87.00 94 SER A N 1
ATOM 725 C CA . SER A 1 94 ? -9.688 9.748 8.624 1.00 87.00 94 SER A CA 1
ATOM 726 C C . SER A 1 94 ? -8.353 10.317 8.144 1.00 87.00 94 SER A C 1
ATOM 728 O O . SER A 1 94 ? -8.209 11.531 7.999 1.00 87.00 94 SER A O 1
ATOM 730 N N . LYS A 1 95 ? -7.387 9.437 7.879 1.00 84.62 95 LYS A N 1
ATOM 731 C CA . LYS A 1 95 ? -6.063 9.758 7.333 1.00 84.62 95 LYS A CA 1
ATOM 732 C C . LYS A 1 95 ? -5.748 8.862 6.145 1.00 84.62 95 LYS A C 1
ATOM 734 O O . LYS A 1 95 ? -6.235 7.737 6.064 1.00 84.62 95 LYS A O 1
ATOM 739 N N . GLU A 1 96 ? -4.946 9.376 5.225 1.00 84.88 96 GLU A N 1
ATOM 740 C CA . GLU A 1 96 ? -4.502 8.646 4.042 1.00 84.88 96 GLU A CA 1
ATOM 741 C C . GLU A 1 96 ? -3.133 8.009 4.269 1.00 84.88 96 GLU A C 1
ATOM 743 O O . GLU A 1 96 ? -2.230 8.628 4.831 1.00 84.88 96 GLU A O 1
ATOM 748 N N . TYR A 1 97 ? -2.994 6.774 3.801 1.00 79.19 97 TYR A N 1
ATOM 749 C CA . TYR A 1 97 ? -1.789 5.966 3.917 1.00 79.19 97 TYR A CA 1
ATOM 750 C C . TYR A 1 97 ? -1.462 5.359 2.556 1.00 79.19 97 TYR A C 1
ATOM 752 O O . TYR A 1 97 ? -2.352 4.853 1.869 1.00 79.19 97 TYR A O 1
ATOM 760 N N . THR A 1 98 ? -0.190 5.397 2.157 1.00 79.88 98 THR A N 1
ATOM 761 C CA . THR A 1 98 ? 0.262 4.649 0.977 1.00 79.88 98 THR A CA 1
ATOM 762 C C . THR A 1 98 ? 0.413 3.185 1.384 1.00 79.88 98 THR A C 1
ATOM 764 O O . THR A 1 98 ? 1.140 2.891 2.321 1.00 79.88 98 THR A O 1
ATOM 767 N N . LEU A 1 99 ? -0.307 2.284 0.712 1.00 76.88 99 LEU A N 1
ATOM 768 C CA . LEU A 1 99 ? -0.283 0.838 0.985 1.00 76.88 99 LEU A CA 1
ATOM 769 C C . LEU A 1 99 ? 0.573 0.043 -0.003 1.00 76.88 99 LEU A C 1
ATOM 771 O O . LEU A 1 99 ? 0.892 -1.125 0.214 1.00 76.88 99 LEU A O 1
ATOM 775 N N . LEU A 1 100 ? 0.821 0.631 -1.168 1.00 78.12 100 LEU A N 1
ATOM 776 C CA . LEU A 1 100 ? 1.606 0.028 -2.231 1.00 78.12 100 LEU A CA 1
ATOM 777 C C . LEU A 1 100 ? 2.101 1.153 -3.123 1.00 78.12 100 LEU A C 1
ATOM 779 O O . LEU A 1 100 ? 1.296 1.935 -3.619 1.00 78.12 100 LEU A O 1
ATOM 783 N N . GLY A 1 101 ? 3.400 1.230 -3.360 1.00 74.12 101 GLY A N 1
ATOM 784 C CA . GLY A 1 101 ? 3.977 2.213 -4.265 1.00 74.12 101 GLY A CA 1
ATOM 785 C C . GLY A 1 101 ? 5.471 1.991 -4.431 1.00 74.12 101 GLY A C 1
ATOM 786 O O . GLY A 1 101 ? 6.065 1.168 -3.744 1.00 74.12 101 GLY A O 1
ATOM 787 N N . HIS A 1 102 ? 6.078 2.720 -5.358 1.00 71.19 102 HIS A N 1
ATOM 788 C CA . HIS A 1 102 ? 7.530 2.766 -5.485 1.00 71.19 102 HIS A CA 1
ATOM 789 C C . HIS A 1 102 ? 8.143 3.606 -4.355 1.00 71.19 102 HIS A C 1
ATOM 791 O O . HIS A 1 102 ? 7.659 4.712 -4.087 1.00 71.19 102 HIS A O 1
ATOM 797 N N . ASP A 1 103 ? 9.227 3.123 -3.739 1.00 69.06 103 ASP A N 1
ATOM 798 C CA . ASP A 1 103 ? 10.073 3.971 -2.894 1.00 69.06 103 ASP A CA 1
ATOM 799 C C . ASP A 1 103 ? 10.980 4.830 -3.793 1.00 69.06 103 ASP A C 1
ATOM 801 O O . ASP A 1 103 ? 11.842 4.284 -4.482 1.00 69.06 103 ASP A O 1
ATOM 805 N N . PRO A 1 104 ? 10.834 6.168 -3.789 1.00 61.22 104 PRO A N 1
ATOM 806 C CA . PRO A 1 104 ? 11.640 7.051 -4.628 1.00 61.22 104 PRO A CA 1
ATOM 807 C C . PRO A 1 104 ? 13.113 7.108 -4.199 1.00 61.22 104 PRO A C 1
ATOM 809 O O . PRO A 1 104 ? 13.946 7.591 -4.961 1.00 61.22 104 PRO A O 1
ATOM 812 N N . ASN A 1 105 ? 13.450 6.659 -2.987 1.00 59.53 105 ASN A N 1
ATOM 813 C CA . ASN A 1 105 ? 14.814 6.704 -2.462 1.00 59.53 105 ASN A CA 1
ATOM 814 C C . ASN A 1 105 ? 15.635 5.473 -2.857 1.00 59.53 105 ASN A C 1
ATOM 816 O O . ASN A 1 105 ? 16.866 5.493 -2.753 1.00 59.53 105 ASN A O 1
ATOM 820 N N . VAL A 1 106 ? 14.987 4.403 -3.322 1.00 57.97 106 VAL A N 1
ATOM 821 C CA . VAL A 1 106 ? 15.694 3.218 -3.796 1.00 57.97 106 VAL A CA 1
ATOM 822 C C . VAL A 1 106 ? 16.115 3.439 -5.241 1.00 57.97 106 VAL A C 1
ATOM 824 O O . VAL A 1 106 ? 15.315 3.471 -6.172 1.00 57.97 106 VAL A O 1
ATOM 827 N N . THR A 1 107 ? 17.424 3.523 -5.453 1.00 50.41 107 THR A N 1
ATOM 828 C CA . THR A 1 107 ? 18.014 3.545 -6.790 1.00 50.41 107 THR A CA 1
ATOM 829 C C . THR A 1 107 ? 17.849 2.172 -7.458 1.00 50.41 107 THR A C 1
ATOM 831 O O . THR A 1 107 ? 18.713 1.301 -7.419 1.00 50.41 107 THR A O 1
ATOM 834 N N . SER A 1 108 ? 16.731 1.987 -8.159 1.00 51.62 108 SER A N 1
ATOM 835 C CA . SER A 1 108 ? 16.545 1.085 -9.311 1.00 51.62 108 SER A CA 1
ATOM 836 C C . SER A 1 108 ? 16.521 -0.446 -9.127 1.00 51.62 108 SER A C 1
ATOM 838 O O . SER A 1 108 ? 16.443 -1.140 -10.141 1.00 51.62 108 SER A O 1
ATOM 840 N N . LEU A 1 109 ? 16.552 -1.012 -7.911 1.00 48.28 109 LEU A N 1
ATOM 841 C CA . LEU A 1 109 ? 16.654 -2.482 -7.746 1.00 48.28 109 LEU A CA 1
ATOM 842 C C . LEU A 1 109 ? 15.709 -3.117 -6.711 1.00 48.28 109 LEU A C 1
ATOM 844 O O . LEU A 1 109 ? 15.426 -4.310 -6.816 1.00 48.28 109 LEU A O 1
ATOM 848 N N . THR A 1 110 ? 15.171 -2.357 -5.757 1.00 43.44 110 THR A N 1
ATOM 849 C CA . THR A 1 110 ? 14.286 -2.893 -4.708 1.00 43.44 110 THR A CA 1
ATOM 850 C C . THR A 1 110 ? 12.961 -2.156 -4.712 1.00 43.44 110 THR A C 1
ATOM 852 O O . THR A 1 110 ? 12.940 -0.933 -4.766 1.00 43.44 110 THR A O 1
ATOM 855 N N . TRP A 1 111 ? 11.855 -2.898 -4.690 1.00 51.47 111 TRP A N 1
ATOM 856 C CA . TRP A 1 111 ? 10.526 -2.307 -4.603 1.00 51.47 111 TRP A CA 1
ATOM 857 C C . TRP A 1 111 ? 9.945 -2.637 -3.237 1.00 51.47 111 TRP A C 1
ATOM 859 O O . TRP A 1 111 ? 9.889 -3.797 -2.836 1.00 51.47 111 TRP A O 1
ATOM 869 N N . ILE A 1 112 ? 9.559 -1.604 -2.501 1.00 49.75 112 ILE A N 1
ATOM 870 C CA . ILE A 1 112 ? 9.058 -1.721 -1.135 1.00 49.75 112 ILE A CA 1
ATOM 871 C C . ILE A 1 112 ? 7.530 -1.746 -1.203 1.00 49.75 112 ILE A C 1
ATOM 873 O O . ILE A 1 112 ? 6.901 -0.779 -1.621 1.00 49.75 112 ILE A O 1
ATOM 877 N N . LEU A 1 113 ? 6.915 -2.867 -0.831 1.00 48.62 113 LEU A N 1
ATOM 878 C CA . LEU A 1 113 ? 5.482 -2.953 -0.565 1.00 48.62 113 LEU A CA 1
ATOM 879 C C . LEU A 1 113 ? 5.241 -2.535 0.896 1.00 48.62 113 LEU A C 1
ATOM 881 O O . LEU A 1 113 ? 5.205 -3.350 1.820 1.00 48.62 113 LEU A O 1
ATOM 885 N N . GLU A 1 114 ? 5.068 -1.237 1.109 1.00 48.38 114 GLU A N 1
ATOM 886 C CA . GLU A 1 114 ? 4.745 -0.699 2.429 1.00 48.38 114 GLU A CA 1
ATOM 887 C C . GLU A 1 114 ? 3.274 -0.975 2.768 1.00 48.38 114 GLU A C 1
ATOM 889 O O . GLU A 1 114 ? 2.385 -0.197 2.435 1.00 48.38 114 GLU A O 1
ATOM 894 N N . ILE A 1 115 ? 2.993 -2.089 3.447 1.00 51.44 115 ILE A N 1
ATOM 895 C CA . ILE A 1 115 ? 1.669 -2.323 4.033 1.00 51.44 115 ILE A CA 1
ATOM 896 C C . ILE A 1 115 ? 1.623 -1.608 5.381 1.00 51.44 115 ILE A C 1
ATOM 898 O O . ILE A 1 115 ? 1.688 -2.228 6.440 1.00 51.44 115 ILE A O 1
ATOM 902 N N . ALA A 1 116 ? 1.484 -0.286 5.351 1.00 51.75 116 ALA A N 1
ATOM 903 C CA . ALA A 1 116 ? 1.212 0.473 6.559 1.00 51.75 116 ALA A CA 1
ATOM 904 C C . ALA A 1 116 ? -0.182 0.089 7.078 1.00 51.75 116 ALA A C 1
ATOM 906 O O . ALA A 1 116 ? -1.211 0.607 6.635 1.00 51.75 116 ALA A O 1
ATOM 907 N N . THR A 1 117 ? -0.241 -0.855 8.017 1.00 52.75 117 THR A N 1
ATOM 908 C CA . THR A 1 117 ? -1.426 -0.992 8.857 1.00 52.75 117 THR A CA 1
ATOM 909 C C . THR A 1 117 ? -1.590 0.327 9.608 1.00 52.75 117 THR A C 1
ATOM 911 O O . THR A 1 117 ? -0.595 0.850 10.121 1.00 52.75 117 THR A O 1
ATOM 914 N N . PRO A 1 118 ? -2.807 0.888 9.707 1.00 50.34 118 PRO A N 1
ATOM 915 C CA . PRO A 1 118 ? -3.045 2.001 10.619 1.00 50.34 118 PRO A CA 1
ATOM 916 C C . PRO A 1 118 ? -2.517 1.605 11.994 1.00 50.34 118 PRO A C 1
ATOM 918 O O . PRO A 1 118 ? -2.609 0.416 12.320 1.00 50.34 118 PRO A O 1
ATOM 921 N N . PRO A 1 119 ? -1.989 2.547 12.794 1.00 50.12 119 PRO A N 1
ATOM 922 C CA . PRO A 1 119 ? -1.592 2.239 14.159 1.00 50.12 119 PRO A CA 1
ATOM 923 C C . PRO A 1 119 ? -2.739 1.478 14.839 1.00 50.12 119 PRO A C 1
ATOM 925 O O . PRO A 1 119 ? -3.862 1.984 14.943 1.00 50.12 119 PRO A O 1
ATOM 928 N N . CYS A 1 120 ? -2.466 0.213 15.156 1.00 49.84 120 CYS A N 1
ATOM 929 C CA . CYS A 1 120 ? -3.362 -0.664 15.890 1.00 49.84 120 CYS A CA 1
ATOM 930 C C . CYS A 1 120 ? -3.156 -0.412 17.374 1.00 49.84 120 CYS A C 1
ATOM 932 O O . CYS A 1 120 ? -1.975 -0.343 17.789 1.00 49.84 120 CYS A O 1
#

Secondary structure (DSSP, 8-state):
-------PPPPPSS-----EEE--B-TTSPBP-THHHHHHHHHHHHHHHHHHHHHHHT-S-HHHHHHEEEEEEEEEGGGEEEEEEEEE-TTS-EEEEEEE---TTS-SS-EEE-------

pLDDT: mean 73.62, std 13.63, range [37.09, 90.12]

Radius of gyration: 16.94 Å; chains: 1; bounding box: 36×43×43 Å